Protein AF-A0A957S6D7-F1 (afdb_monomer)

pLDDT: mean 72.63, std 16.4, range [43.19, 92.94]

Mean predicted aligned error: 8.96 Å

Foldseek 3Di:
DDDDDDDDDDDPPPCRLVVQLVVQLVCVVVVDQDDDADQDDDPPCVSVVSCVVSVHDHDYPPDHGPPPD

Solvent-accessible surface area (backbone atoms only — not comparable to full-atom values): 4876 Å² total; per-residue (Å²): 140,89,81,88,87,84,88,87,86,77,64,91,88,68,50,62,67,63,50,52,55,54,50,44,47,59,38,41,78,70,71,44,92,71,81,65,85,75,81,70,87,70,94,75,55,61,69,58,57,55,29,59,78,61,77,43,77,68,68,84,76,85,85,67,45,91,78,79,113

Radius of gyration: 12.56 Å; Cα contacts (8 Å, |Δi|>4): 48; chains: 1; bounding box: 33×21×36 Å

Structure (mmCIF, N/CA/C/O backbone):
data_AF-A0A957S6D7-F1
#
_entry.id   AF-A0A957S6D7-F1
#
loop_
_atom_site.group_PDB
_atom_site.id
_atom_site.type_symbol
_atom_site.label_atom_id
_atom_site.label_alt_id
_atom_site.label_comp_id
_atom_site.label_asym_id
_atom_site.label_entity_id
_atom_site.label_seq_id
_atom_site.pdbx_PDB_ins_code
_atom_site.Cartn_x
_atom_site.Cartn_y
_atom_site.Cartn_z
_atom_site.occupancy
_atom_site.B_iso_or_equiv
_atom_site.auth_seq_id
_atom_site.auth_comp_id
_atom_site.auth_asym_id
_atom_site.auth_atom_id
_atom_site.pdbx_PDB_model_num
ATOM 1 N N . MET A 1 1 ? -24.575 1.575 1.918 1.00 63.66 1 MET A N 1
ATOM 2 C CA . MET A 1 1 ? -23.182 1.794 2.369 1.00 63.66 1 MET A CA 1
ATOM 3 C C . MET A 1 1 ? -22.441 2.538 1.271 1.00 63.66 1 MET A C 1
ATOM 5 O O . MET A 1 1 ? -22.539 2.106 0.132 1.00 63.66 1 MET A O 1
ATOM 9 N N . SER A 1 2 ? -21.755 3.641 1.578 1.00 85.19 2 SER A N 1
ATOM 10 C CA . SER A 1 2 ? -20.894 4.349 0.620 1.00 85.19 2 SER A CA 1
ATOM 11 C C . SER A 1 2 ? -19.431 3.965 0.847 1.00 85.19 2 SER A C 1
ATOM 13 O O . SER A 1 2 ? -18.982 3.849 1.987 1.00 85.19 2 SER A O 1
ATOM 15 N N . ILE A 1 3 ? -18.691 3.742 -0.239 1.00 89.00 3 ILE A N 1
ATOM 16 C CA . ILE A 1 3 ? -17.251 3.460 -0.211 1.00 89.00 3 ILE A CA 1
ATOM 17 C C . ILE A 1 3 ? -16.530 4.704 -0.724 1.00 89.00 3 ILE A C 1
ATOM 19 O O . ILE A 1 3 ? -16.923 5.274 -1.741 1.00 89.00 3 ILE A O 1
ATOM 23 N N . ARG A 1 4 ? -15.475 5.133 -0.025 1.00 91.94 4 ARG A N 1
ATOM 24 C CA . ARG A 1 4 ? -14.579 6.189 -0.512 1.00 91.94 4 ARG A CA 1
ATOM 25 C C . ARG A 1 4 ? -13.457 5.551 -1.321 1.00 91.94 4 ARG A C 1
ATOM 27 O O . ARG A 1 4 ? -12.657 4.808 -0.761 1.00 91.94 4 ARG A O 1
ATOM 34 N N . LEU A 1 5 ? -13.415 5.846 -2.617 1.00 91.50 5 LEU A N 1
ATOM 35 C CA . LEU A 1 5 ? -12.361 5.393 -3.518 1.00 91.50 5 LEU A CA 1
ATOM 36 C C . LEU A 1 5 ? -11.242 6.437 -3.576 1.00 91.50 5 LEU A C 1
ATOM 38 O O . LEU A 1 5 ? -11.503 7.618 -3.795 1.00 91.50 5 LEU A O 1
ATOM 42 N N . ILE A 1 6 ? -10.002 5.991 -3.392 1.00 90.62 6 ILE A N 1
ATOM 43 C CA . ILE A 1 6 ? -8.799 6.821 -3.483 1.00 90.62 6 ILE A CA 1
ATOM 44 C C . ILE A 1 6 ? -7.897 6.187 -4.536 1.00 90.62 6 ILE A C 1
ATOM 46 O O . ILE A 1 6 ? -7.492 5.037 -4.390 1.00 90.62 6 ILE A O 1
ATOM 50 N N . ILE A 1 7 ? -7.589 6.932 -5.596 1.00 90.50 7 ILE A N 1
ATOM 51 C CA . ILE A 1 7 ? -6.725 6.471 -6.686 1.00 90.50 7 ILE A CA 1
ATOM 52 C C . ILE A 1 7 ? -5.367 7.147 -6.536 1.00 90.50 7 ILE A C 1
ATOM 54 O O . ILE A 1 7 ? -5.286 8.365 -6.400 1.00 90.50 7 ILE A O 1
ATOM 58 N N . THR A 1 8 ? -4.298 6.353 -6.556 1.00 86.75 8 THR A N 1
ATOM 59 C CA . THR A 1 8 ? -2.917 6.839 -6.446 1.00 86.75 8 THR A CA 1
ATOM 60 C C . THR A 1 8 ? -2.132 6.427 -7.686 1.00 86.75 8 THR A C 1
ATOM 62 O O . THR A 1 8 ? -1.952 5.240 -7.944 1.00 86.75 8 THR A O 1
ATOM 65 N N . GLY A 1 9 ? -1.670 7.415 -8.453 1.00 87.00 9 GLY A N 1
ATOM 66 C CA . GLY A 1 9 ? -0.848 7.235 -9.652 1.00 87.00 9 GLY A CA 1
ATOM 67 C C . GLY A 1 9 ? 0.548 7.842 -9.496 1.00 87.00 9 GLY A C 1
ATOM 68 O O . GLY A 1 9 ? 0.835 8.522 -8.514 1.00 87.00 9 GLY A O 1
ATOM 69 N N . GLY A 1 10 ? 1.430 7.580 -10.461 1.00 85.81 10 GLY A N 1
ATOM 70 C CA . GLY A 1 10 ? 2.796 8.115 -10.484 1.00 85.81 10 GLY A CA 1
ATOM 71 C C . GLY A 1 10 ? 3.810 7.159 -11.114 1.00 85.81 10 GLY A C 1
ATOM 72 O O . GLY A 1 10 ? 3.552 5.958 -11.234 1.00 85.81 10 GLY A O 1
ATOM 73 N N . PHE A 1 11 ? 4.980 7.687 -11.477 1.00 85.69 11 PHE A N 1
ATOM 74 C CA . PHE A 1 11 ? 6.073 6.940 -12.113 1.00 85.69 11 PHE A CA 1
ATOM 75 C C . PHE A 1 11 ? 6.599 5.770 -11.255 1.00 85.69 11 PHE A C 1
ATOM 77 O O . PHE A 1 11 ? 6.322 5.674 -10.050 1.00 85.69 11 PHE A O 1
ATOM 84 N N . LEU A 1 12 ? 7.341 4.845 -11.877 1.00 82.75 12 LEU A N 1
ATOM 85 C CA . LEU A 1 12 ? 8.053 3.778 -11.163 1.00 82.75 12 LEU A CA 1
ATOM 86 C C . LEU A 1 12 ? 9.016 4.402 -10.139 1.00 82.75 12 LEU A C 1
ATOM 88 O O . LEU A 1 12 ? 9.666 5.400 -10.430 1.00 82.75 12 LEU A O 1
ATOM 92 N N . GLY A 1 13 ? 9.052 3.862 -8.920 1.00 81.88 13 GLY A N 1
ATOM 93 C CA . GLY A 1 13 ? 9.874 4.414 -7.836 1.00 81.88 13 GLY A CA 1
ATOM 94 C C . GLY A 1 13 ? 9.300 5.647 -7.120 1.00 81.88 13 GLY A C 1
ATOM 95 O O . GLY A 1 13 ? 9.887 6.089 -6.142 1.00 81.88 13 GLY A O 1
ATOM 96 N N . ALA A 1 14 ? 8.124 6.168 -7.500 1.00 89.50 14 ALA A N 1
ATOM 97 C CA . ALA A 1 14 ? 7.509 7.337 -6.843 1.00 89.50 14 ALA A CA 1
ATOM 98 C C . ALA A 1 14 ? 7.001 7.096 -5.396 1.00 89.50 14 AL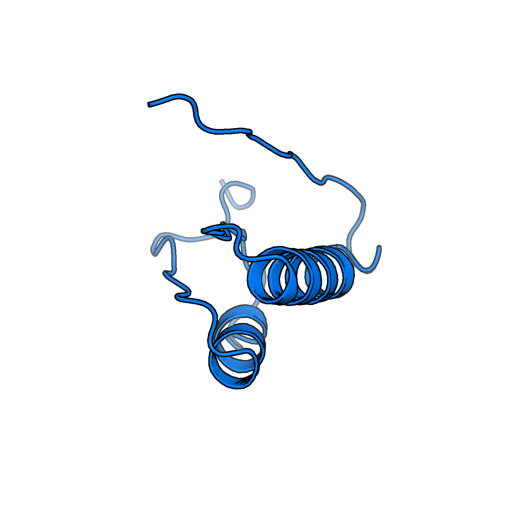A A C 1
ATOM 100 O O . ALA A 1 14 ? 6.331 7.954 -4.830 1.00 89.50 14 ALA A O 1
ATOM 101 N N . GLY A 1 15 ? 7.253 5.923 -4.803 1.00 87.81 15 GLY A N 1
ATOM 102 C CA . GLY A 1 15 ? 6.858 5.611 -3.421 1.00 87.81 15 GLY A CA 1
ATOM 103 C C . GLY A 1 15 ? 5.372 5.286 -3.209 1.00 87.81 15 GLY A C 1
ATOM 104 O O . GLY A 1 15 ? 4.894 5.324 -2.077 1.00 87.81 15 GLY A O 1
ATOM 105 N N . LYS A 1 16 ? 4.631 4.952 -4.277 1.00 88.94 16 LYS A N 1
ATOM 106 C CA . LYS A 1 16 ? 3.180 4.673 -4.229 1.00 88.94 16 LYS A CA 1
ATOM 107 C C . LYS A 1 16 ? 2.817 3.565 -3.233 1.00 88.94 16 LYS A C 1
ATOM 109 O O . LYS A 1 16 ? 1.935 3.775 -2.408 1.00 88.94 16 LYS A O 1
ATOM 114 N N . THR A 1 17 ? 3.514 2.428 -3.273 1.00 82.88 17 THR A N 1
ATOM 115 C CA . THR A 1 17 ? 3.302 1.306 -2.341 1.00 82.88 17 THR A CA 1
ATOM 116 C C . THR A 1 17 ? 3.468 1.754 -0.889 1.00 82.88 17 THR A C 1
ATOM 118 O O . THR A 1 17 ? 2.562 1.578 -0.076 1.00 82.88 17 THR A O 1
ATOM 121 N N . THR A 1 18 ? 4.587 2.412 -0.566 1.00 85.38 18 THR A N 1
ATOM 122 C CA . THR A 1 18 ? 4.874 2.914 0.786 1.00 85.38 18 THR A CA 1
ATOM 123 C C . THR A 1 18 ? 3.789 3.867 1.282 1.00 85.38 18 THR A C 1
ATOM 125 O O . THR A 1 18 ? 3.356 3.770 2.434 1.00 85.38 18 THR A O 1
ATOM 128 N N . LEU A 1 19 ? 3.318 4.768 0.413 1.00 90.31 19 LEU A N 1
ATOM 129 C CA . LEU A 1 19 ? 2.225 5.685 0.726 1.00 90.31 19 LEU A CA 1
ATOM 130 C C . LEU A 1 19 ? 0.930 4.927 1.039 1.00 90.31 19 LEU A C 1
ATOM 132 O O . LEU A 1 19 ? 0.320 5.184 2.077 1.00 90.31 19 LEU A O 1
ATOM 136 N N . LEU A 1 20 ? 0.522 4.003 0.166 1.00 88.25 20 LEU A N 1
ATOM 137 C CA . LEU A 1 20 ? -0.727 3.252 0.305 1.00 88.25 20 LEU A CA 1
ATOM 138 C C . LEU A 1 20 ? -0.749 2.416 1.591 1.00 88.25 20 LEU A C 1
ATOM 140 O O . LEU A 1 20 ? -1.721 2.491 2.342 1.00 88.25 20 LEU A O 1
ATOM 144 N N . LEU A 1 21 ? 0.336 1.700 1.896 1.00 85.56 21 LEU A N 1
ATOM 145 C CA . LEU A 1 21 ? 0.461 0.905 3.123 1.00 85.56 21 LEU A CA 1
ATOM 146 C C . LEU A 1 21 ? 0.419 1.780 4.383 1.00 85.56 21 LEU A C 1
ATOM 148 O O . LEU A 1 21 ? -0.331 1.500 5.321 1.00 85.56 21 LEU A O 1
ATOM 152 N N . THR A 1 22 ? 1.178 2.881 4.394 1.00 88.19 22 THR A N 1
ATOM 153 C CA . THR A 1 22 ? 1.216 3.808 5.538 1.00 88.19 22 THR A CA 1
ATOM 154 C C . THR A 1 22 ? -0.147 4.462 5.768 1.00 88.19 22 THR A C 1
ATOM 156 O O . THR A 1 22 ? -0.594 4.599 6.910 1.00 88.19 22 THR A O 1
ATOM 159 N N . ALA A 1 23 ? -0.827 4.866 4.692 1.00 90.12 23 ALA A N 1
ATOM 160 C CA . ALA A 1 23 ? -2.158 5.455 4.762 1.00 90.12 23 ALA A CA 1
ATOM 161 C C . ALA A 1 23 ? -3.189 4.443 5.270 1.00 90.12 23 ALA A C 1
ATOM 163 O O . ALA A 1 23 ? -3.964 4.773 6.166 1.00 90.12 23 ALA A O 1
ATOM 164 N N . ALA A 1 24 ? -3.173 3.216 4.746 1.00 87.38 24 ALA A N 1
ATOM 165 C CA . ALA A 1 24 ? -4.091 2.168 5.166 1.00 87.38 24 ALA A CA 1
ATOM 166 C C . ALA A 1 24 ? -3.939 1.835 6.652 1.00 87.38 24 ALA A C 1
ATOM 168 O O . ALA A 1 24 ? -4.944 1.821 7.361 1.00 87.38 24 ALA A O 1
ATOM 169 N N . ARG A 1 25 ? -2.703 1.696 7.150 1.00 85.94 25 ARG A N 1
ATOM 170 C CA . ARG A 1 25 ? -2.435 1.497 8.581 1.00 85.94 25 ARG A CA 1
ATOM 171 C C . ARG A 1 25 ? -3.002 2.633 9.434 1.00 85.94 25 ARG A C 1
ATOM 173 O O . ARG A 1 25 ? -3.766 2.387 10.360 1.00 85.94 25 ARG A O 1
ATOM 180 N N . ARG A 1 26 ? -2.700 3.889 9.090 1.00 90.19 26 ARG A N 1
ATOM 181 C CA . ARG A 1 26 ? -3.198 5.064 9.834 1.00 90.19 26 ARG A CA 1
ATOM 182 C C . ARG A 1 26 ? -4.720 5.190 9.805 1.00 90.19 26 ARG A C 1
ATOM 184 O O . ARG A 1 26 ? -5.317 5.723 10.736 1.00 90.19 26 ARG A O 1
ATOM 191 N N . LEU A 1 27 ? -5.358 4.772 8.715 1.00 91.00 27 LEU A N 1
ATOM 192 C CA . LEU A 1 27 ? -6.814 4.764 8.595 1.00 91.00 27 LEU A CA 1
ATOM 193 C C . LEU A 1 27 ? -7.430 3.630 9.425 1.00 91.00 27 LEU A C 1
ATOM 195 O O . LEU A 1 27 ? -8.430 3.868 10.102 1.00 91.00 27 LEU A O 1
ATOM 199 N N . ALA A 1 28 ? -6.8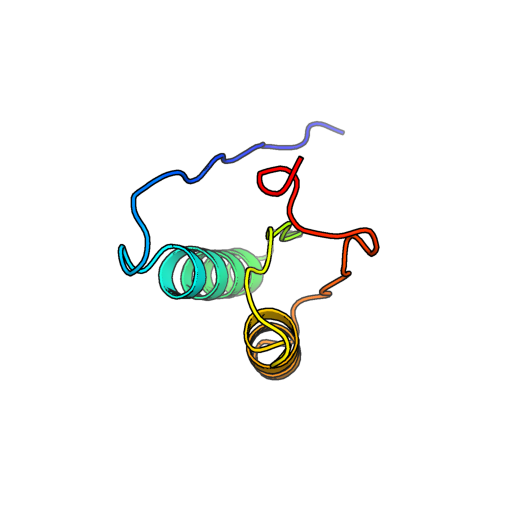13 2.450 9.439 1.00 87.69 28 ALA A N 1
ATOM 200 C CA . ALA A 1 28 ? -7.218 1.340 10.297 1.00 87.69 28 ALA A CA 1
ATOM 201 C C . ALA A 1 28 ? -7.098 1.700 11.789 1.00 87.69 28 ALA A C 1
ATOM 203 O O . ALA A 1 28 ? -8.055 1.511 12.534 1.00 87.69 28 ALA A O 1
ATOM 204 N N . GLU A 1 29 ? -5.997 2.339 12.206 1.00 89.25 29 GLU A N 1
ATOM 205 C CA . GLU A 1 29 ? -5.796 2.865 13.573 1.00 89.25 29 GLU A CA 1
ATOM 206 C C . GLU A 1 29 ? -6.878 3.886 13.984 1.00 89.25 29 GLU A C 1
ATOM 208 O O . GLU A 1 29 ? -7.180 4.049 15.163 1.00 89.25 29 GLU A O 1
ATOM 213 N N . ARG A 1 30 ? -7.510 4.558 13.013 1.00 92.94 30 ARG A N 1
ATOM 214 C CA . ARG A 1 30 ? -8.640 5.483 13.224 1.00 92.94 30 ARG A CA 1
ATOM 215 C C . ARG A 1 30 ? -10.012 4.797 13.170 1.00 92.94 30 ARG A C 1
ATOM 217 O O . ARG A 1 30 ? -11.028 5.488 13.152 1.00 92.94 30 ARG A O 1
ATOM 224 N N . GLY A 1 31 ? -10.057 3.467 13.104 1.00 91.81 31 GLY A N 1
ATOM 225 C CA . GLY A 1 31 ? -11.287 2.673 13.068 1.00 91.81 31 GLY A CA 1
ATOM 226 C C . GLY A 1 31 ? -11.940 2.549 11.687 1.00 91.81 31 GLY A C 1
ATOM 227 O O . GLY A 1 31 ? -13.076 2.084 11.592 1.00 91.81 31 GLY A O 1
ATOM 228 N N . TYR A 1 32 ? -11.267 2.952 10.602 1.00 90.44 32 TYR A N 1
ATOM 229 C CA . TYR A 1 32 ? -1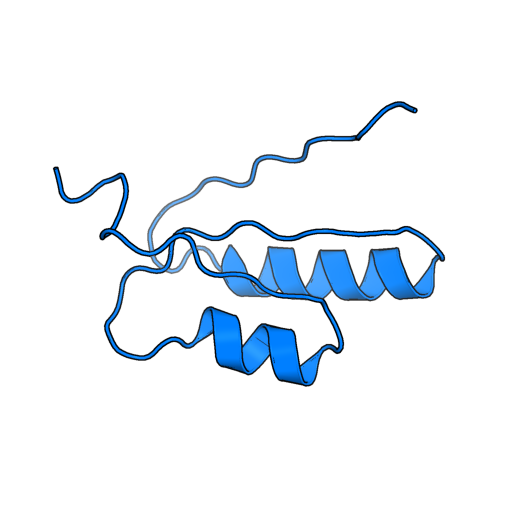1.799 2.750 9.253 1.00 90.44 32 TYR A CA 1
ATOM 230 C C . TYR A 1 32 ? -11.527 1.331 8.752 1.00 90.44 32 TYR A C 1
ATOM 232 O O . TYR A 1 32 ? -10.428 0.802 8.889 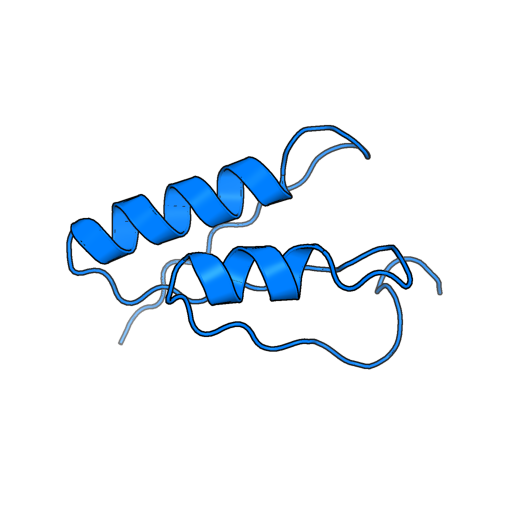1.00 90.44 32 TYR A O 1
ATOM 240 N N . ARG A 1 33 ? -12.515 0.741 8.072 1.00 87.81 33 ARG A N 1
ATOM 241 C CA . ARG A 1 33 ? -12.317 -0.477 7.278 1.00 87.81 33 ARG A CA 1
ATOM 242 C C . ARG A 1 33 ? -11.680 -0.097 5.944 1.00 87.81 33 ARG A C 1
ATOM 244 O O . ARG A 1 33 ? -12.303 0.616 5.157 1.00 87.81 33 ARG A O 1
ATOM 251 N N . VAL A 1 34 ? -10.459 -0.560 5.704 1.00 87.50 34 VAL A N 1
ATOM 252 C CA . VAL A 1 34 ? -9.669 -0.218 4.515 1.00 87.50 34 VAL A CA 1
ATOM 253 C C . VAL A 1 34 ? -9.399 -1.474 3.695 1.00 87.50 34 VAL A C 1
ATOM 255 O O . VAL A 1 34 ? -9.072 -2.515 4.254 1.00 87.50 34 VAL A O 1
ATOM 258 N N . GLY A 1 35 ? -9.529 -1.358 2.375 1.00 85.19 35 GLY A N 1
ATOM 259 C CA . GLY A 1 35 ? -9.030 -2.337 1.414 1.00 85.19 35 GLY A CA 1
ATOM 260 C C . GLY A 1 35 ? -8.000 -1.675 0.506 1.00 85.19 35 GLY A C 1
ATOM 261 O O . GLY A 1 35 ? -8.154 -0.503 0.154 1.00 85.19 35 GLY A O 1
ATOM 262 N N . LEU A 1 36 ? -6.952 -2.412 0.150 1.00 81.88 36 LEU A N 1
ATOM 263 C CA . LEU A 1 36 ? -5.926 -1.973 -0.788 1.00 81.88 36 LEU A CA 1
ATOM 264 C C . LEU A 1 36 ? -5.987 -2.829 -2.049 1.00 81.88 36 LEU A C 1
ATOM 266 O O . LEU A 1 36 ? -6.144 -4.043 -1.974 1.00 81.88 36 LEU A O 1
ATOM 270 N N . ILE A 1 37 ? -5.847 -2.175 -3.198 1.00 78.62 37 ILE A N 1
ATOM 271 C CA . ILE A 1 37 ? -5.694 -2.822 -4.499 1.00 78.62 37 ILE A CA 1
ATOM 272 C C . ILE A 1 37 ? -4.420 -2.243 -5.100 1.00 78.62 37 ILE A C 1
ATOM 274 O O . ILE A 1 37 ? -4.348 -1.035 -5.342 1.00 78.62 37 ILE A O 1
ATOM 278 N N . THR A 1 38 ? -3.414 -3.085 -5.310 1.00 74.62 38 THR A N 1
ATOM 279 C CA . THR A 1 38 ? -2.171 -2.710 -5.987 1.00 74.62 38 THR A CA 1
ATOM 280 C C . THR A 1 38 ? -2.007 -3.539 -7.256 1.00 74.62 38 THR A C 1
ATOM 282 O O . THR A 1 38 ? -2.597 -4.605 -7.415 1.00 74.62 38 THR A O 1
ATOM 285 N N . ASN A 1 39 ? -1.262 -2.989 -8.207 1.00 68.00 39 ASN A N 1
ATOM 286 C CA . ASN A 1 39 ? -0.884 -3.657 -9.442 1.00 68.00 39 ASN A CA 1
ATOM 287 C C . ASN A 1 39 ? 0.624 -3.880 -9.336 1.00 68.00 39 ASN A C 1
ATOM 289 O O . ASN A 1 39 ? 1.391 -2.966 -9.652 1.00 68.00 39 ASN A O 1
ATOM 293 N N . ASP A 1 40 ? 1.013 -5.025 -8.774 1.00 64.75 40 ASP A N 1
ATOM 294 C CA . ASP A 1 40 ? 2.420 -5.371 -8.578 1.00 64.75 40 ASP A CA 1
ATOM 295 C C . ASP A 1 40 ? 3.088 -5.575 -9.949 1.00 64.75 40 ASP A C 1
ATOM 297 O O . ASP A 1 40 ? 2.533 -6.203 -10.856 1.00 64.75 40 ASP A O 1
ATOM 301 N N . GLN A 1 41 ? 4.268 -4.986 -10.122 1.00 50.91 41 GLN A N 1
ATOM 302 C CA . GLN A 1 41 ? 5.133 -5.228 -11.270 1.00 50.91 41 GLN A CA 1
ATOM 303 C C . GLN A 1 41 ? 6.419 -5.855 -10.749 1.00 50.91 41 GLN A C 1
ATOM 305 O O . GLN A 1 41 ? 7.351 -5.150 -10.368 1.00 50.91 41 GLN A O 1
ATOM 310 N N . GLY A 1 42 ? 6.467 -7.184 -10.753 1.00 51.25 42 GLY A N 1
ATOM 311 C CA . GLY A 1 42 ? 7.630 -7.948 -10.317 1.00 51.25 42 GLY A CA 1
ATOM 312 C C . GLY A 1 42 ? 7.240 -9.345 -9.850 1.00 51.25 42 GLY A C 1
ATOM 313 O O . GLY A 1 42 ? 6.108 -9.577 -9.443 1.00 51.25 42 GLY A O 1
ATOM 314 N N . ALA A 1 43 ? 8.179 -10.287 -9.934 1.00 45.03 43 ALA A N 1
ATOM 315 C CA . ALA A 1 43 ? 7.980 -11.677 -9.517 1.00 45.03 43 ALA A CA 1
ATOM 316 C C . ALA A 1 43 ? 8.032 -11.871 -7.986 1.00 45.03 43 ALA A C 1
ATOM 318 O O . ALA A 1 43 ? 7.690 -12.943 -7.494 1.00 45.03 43 ALA A O 1
ATOM 319 N N . ASP A 1 44 ? 8.455 -10.845 -7.242 1.00 48.22 44 ASP A N 1
ATOM 320 C CA . ASP A 1 44 ? 8.863 -10.975 -5.840 1.00 48.22 44 ASP A CA 1
ATOM 321 C C . ASP A 1 44 ? 7.759 -10.665 -4.814 1.00 48.22 44 ASP A C 1
ATOM 323 O O . ASP A 1 44 ? 8.031 -10.693 -3.615 1.00 48.22 44 ASP A O 1
ATOM 327 N N . LEU A 1 45 ? 6.517 -10.398 -5.248 1.00 54.38 45 LEU A N 1
ATOM 328 C CA . LEU A 1 45 ? 5.333 -10.280 -4.372 1.00 54.38 45 LEU A CA 1
ATOM 329 C C . LEU A 1 45 ? 5.554 -9.349 -3.156 1.00 54.38 45 LEU A C 1
ATOM 331 O O . LEU A 1 45 ? 5.080 -9.610 -2.042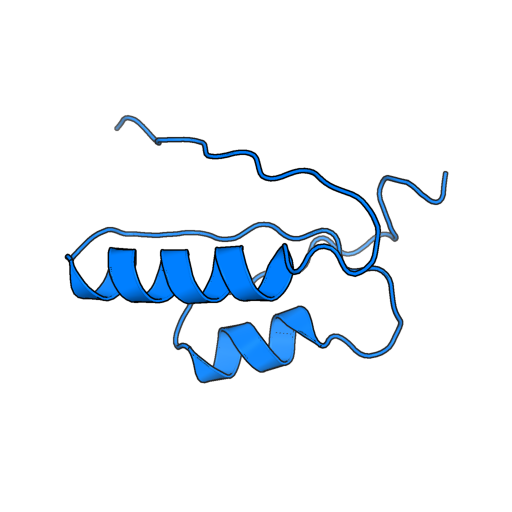 1.00 54.38 45 LEU A O 1
ATOM 335 N N . VAL A 1 46 ? 6.311 -8.265 -3.352 1.00 54.16 46 VAL A N 1
ATOM 336 C CA . VAL A 1 46 ? 6.795 -7.392 -2.269 1.00 54.16 46 VAL A CA 1
ATOM 337 C C . VAL A 1 46 ? 5.626 -6.685 -1.579 1.00 54.16 46 VAL A C 1
ATOM 339 O O . VAL A 1 46 ? 5.620 -6.529 -0.356 1.00 54.16 46 VAL A O 1
ATOM 342 N N . ASP A 1 47 ? 4.592 -6.325 -2.340 1.00 55.12 47 ASP A N 1
ATOM 343 C CA . ASP A 1 47 ? 3.396 -5.656 -1.823 1.00 55.12 47 ASP A CA 1
ATOM 344 C C . ASP A 1 47 ? 2.578 -6.576 -0.893 1.00 55.12 47 ASP A C 1
ATOM 346 O O . ASP A 1 47 ? 2.071 -6.136 0.145 1.00 55.12 47 ASP A O 1
ATOM 350 N N . THR A 1 48 ? 2.507 -7.872 -1.215 1.00 55.09 48 THR A N 1
ATOM 351 C CA . THR A 1 48 ? 1.807 -8.892 -0.418 1.00 55.09 48 THR A CA 1
ATOM 352 C C . THR A 1 48 ? 2.520 -9.151 0.909 1.00 55.09 48 THR A C 1
ATOM 354 O O . THR A 1 48 ? 1.880 -9.214 1.965 1.00 55.09 48 THR A O 1
ATOM 357 N N . ALA A 1 49 ? 3.853 -9.233 0.888 1.00 56.38 49 ALA A N 1
ATOM 358 C CA . ALA A 1 49 ? 4.661 -9.398 2.095 1.00 56.38 49 ALA A CA 1
ATOM 359 C C . ALA A 1 49 ? 4.536 -8.188 3.041 1.00 56.38 49 ALA A C 1
ATOM 361 O O . ALA A 1 49 ? 4.363 -8.351 4.252 1.00 56.38 49 ALA A O 1
ATOM 362 N N . LEU A 1 50 ? 4.552 -6.970 2.491 1.00 56.62 50 LE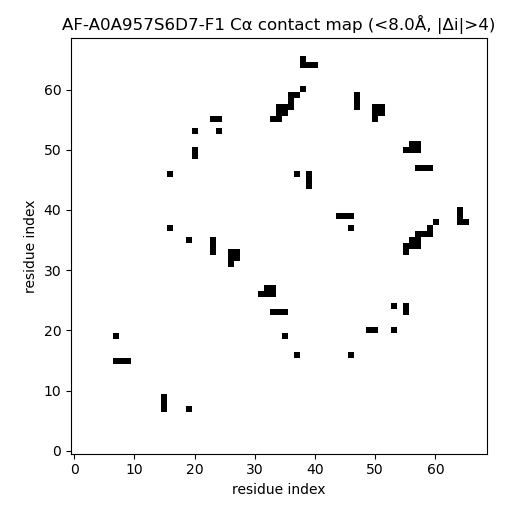U A N 1
ATOM 363 C CA . LEU A 1 50 ? 4.439 -5.741 3.277 1.00 56.62 50 LEU A CA 1
ATOM 364 C C . LEU A 1 50 ? 3.036 -5.525 3.862 1.00 56.62 50 LEU A C 1
ATOM 366 O O . LEU A 1 50 ? 2.910 -5.033 4.983 1.00 56.62 50 LEU A O 1
ATOM 370 N N . GLY A 1 51 ? 1.981 -5.908 3.140 1.00 56.34 51 GLY A N 1
ATOM 371 C CA . GLY A 1 51 ? 0.614 -5.834 3.655 1.00 56.34 51 GLY A CA 1
ATOM 372 C C . GLY A 1 51 ? 0.314 -6.858 4.751 1.00 56.34 51 GLY A C 1
ATOM 373 O O . GLY A 1 51 ? -0.340 -6.518 5.737 1.00 56.34 51 GLY A O 1
ATOM 374 N N . THR A 1 52 ? 0.872 -8.069 4.642 1.00 58.34 52 THR A N 1
ATOM 375 C CA . THR A 1 52 ? 0.760 -9.104 5.686 1.00 58.34 52 THR A CA 1
ATOM 376 C C . THR A 1 52 ? 1.394 -8.639 7.002 1.00 58.34 52 THR A C 1
ATOM 378 O O . THR A 1 52 ? 0.815 -8.828 8.069 1.00 58.34 52 THR A O 1
ATOM 381 N N . GLY A 1 53 ? 2.538 -7.946 6.937 1.00 57.00 53 GLY A N 1
ATOM 382 C CA . GLY A 1 53 ? 3.191 -7.351 8.112 1.00 57.00 53 GLY A CA 1
ATOM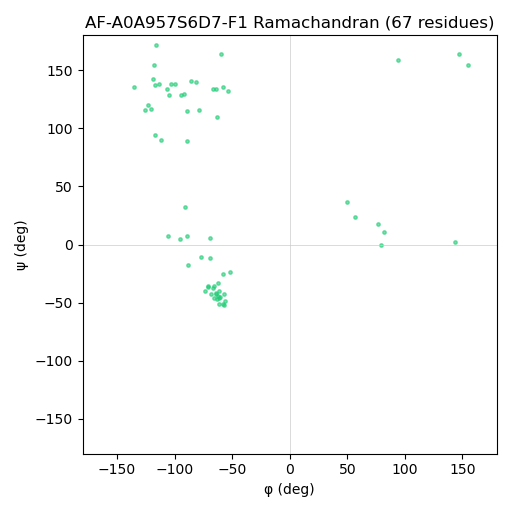 383 C 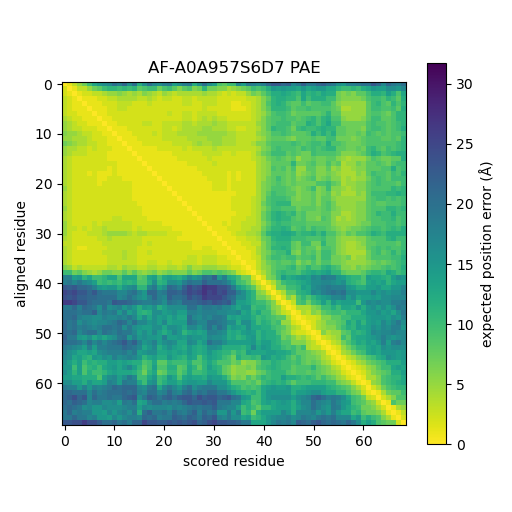C . GLY A 1 53 ? 2.447 -6.161 8.736 1.00 57.00 53 GLY A C 1
ATOM 384 O O . GLY A 1 53 ? 2.794 -5.735 9.835 1.00 57.00 53 GLY A O 1
ATOM 385 N N . ALA A 1 54 ? 1.435 -5.620 8.055 1.00 58.16 54 ALA A N 1
ATOM 386 C CA . ALA A 1 54 ? 0.630 -4.492 8.519 1.00 58.16 54 ALA A CA 1
ATOM 387 C C . ALA A 1 54 ? -0.780 -4.897 8.995 1.00 58.16 54 ALA A C 1
ATOM 389 O O . ALA A 1 54 ? -1.586 -4.009 9.262 1.00 58.16 54 ALA A O 1
ATOM 390 N N . GLU A 1 55 ? -1.083 -6.202 9.078 1.00 62.34 55 GLU A N 1
ATOM 391 C CA . GLU A 1 55 ? -2.408 -6.752 9.433 1.00 62.34 55 GLU A CA 1
ATOM 392 C C . GLU A 1 55 ? -3.550 -6.263 8.519 1.00 62.34 55 GLU A C 1
ATOM 394 O O . GLU A 1 55 ? -4.726 -6.260 8.890 1.00 62.34 55 GLU A O 1
ATOM 399 N N . ILE A 1 56 ? -3.218 -5.848 7.294 1.00 64.56 56 ILE A N 1
ATOM 400 C CA . ILE A 1 56 ? -4.197 -5.397 6.306 1.00 64.56 56 ILE A CA 1
ATOM 401 C C . ILE A 1 56 ? -4.556 -6.598 5.423 1.00 64.56 56 ILE A C 1
ATOM 403 O O . ILE A 1 56 ? -3.649 -7.236 4.888 1.00 64.56 56 ILE A O 1
ATOM 407 N N . PRO A 1 57 ? -5.850 -6.915 5.220 1.00 59.44 57 PRO A N 1
ATOM 408 C CA . PRO A 1 57 ? -6.242 -7.956 4.281 1.00 59.44 57 PRO A CA 1
ATOM 409 C C . PRO A 1 57 ? -5.813 -7.550 2.868 1.00 59.44 57 PRO A C 1
ATOM 411 O O . PRO A 1 57 ? -6.361 -6.615 2.281 1.00 59.44 57 PRO A O 1
ATOM 414 N N . VAL A 1 58 ? -4.812 -8.254 2.343 1.00 60.00 58 VAL A N 1
ATOM 415 C CA . VAL A 1 58 ? -4.310 -8.094 0.978 1.00 60.00 58 VAL A CA 1
ATOM 416 C C . VAL A 1 58 ? -4.826 -9.238 0.120 1.00 60.00 58 VAL A C 1
ATOM 418 O O . VAL A 1 58 ? -4.878 -10.391 0.542 1.00 60.00 58 VAL A O 1
ATOM 421 N N . THR A 1 59 ? -5.249 -8.915 -1.095 1.00 57.00 59 THR A N 1
ATOM 422 C CA . THR A 1 59 ? -5.623 -9.895 -2.113 1.00 57.00 59 THR A CA 1
ATOM 423 C C . THR A 1 59 ? -5.005 -9.470 -3.431 1.00 57.00 59 THR A C 1
ATOM 425 O O . THR A 1 59 ? -5.039 -8.294 -3.790 1.00 57.00 59 THR A O 1
ATOM 428 N N . GLU A 1 60 ? -4.426 -10.438 -4.128 1.00 58.41 60 GLU A N 1
ATOM 429 C CA . GLU A 1 60 ? -3.779 -10.247 -5.417 1.00 58.41 60 GLU A CA 1
ATOM 430 C C . GLU A 1 60 ? -4.803 -10.329 -6.555 1.00 58.41 60 GLU A C 1
ATOM 432 O O . GLU A 1 60 ? -5.702 -11.175 -6.549 1.00 58.41 60 GLU A O 1
ATOM 437 N N . VAL A 1 61 ? -4.643 -9.474 -7.564 1.00 57.91 61 VAL A N 1
ATOM 438 C CA . VAL A 1 61 ? -5.308 -9.653 -8.856 1.00 57.91 61 VAL A CA 1
ATOM 439 C C . VAL A 1 61 ? -4.386 -10.499 -9.737 1.00 57.91 61 VAL A C 1
ATOM 441 O O . VAL A 1 61 ? -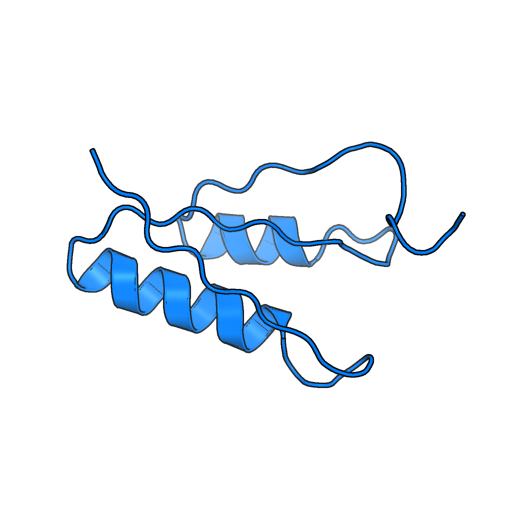3.532 -9.967 -10.441 1.00 57.91 61 VAL A O 1
ATOM 444 N N . ALA A 1 62 ? -4.537 -11.823 -9.671 1.00 47.44 62 ALA A N 1
ATOM 445 C CA . ALA A 1 62 ? -3.777 -12.747 -10.511 1.00 47.44 62 ALA A CA 1
ATOM 446 C C . ALA A 1 62 ? -4.130 -12.544 -12.000 1.00 47.44 62 ALA A C 1
ATOM 448 O O . ALA A 1 62 ? -5.308 -12.459 -12.355 1.00 47.44 62 ALA A O 1
ATOM 449 N N . GLY A 1 63 ? -3.121 -12.485 -12.880 1.00 51.62 63 GLY A N 1
ATOM 450 C CA . GLY A 1 63 ? -3.330 -12.365 -14.335 1.00 51.62 63 GLY A CA 1
ATOM 451 C C . GLY A 1 63 ? -2.335 -11.491 -15.111 1.00 51.62 63 GLY A C 1
ATOM 452 O O . GLY A 1 63 ? -2.483 -11.360 -16.325 1.00 51.62 63 GLY A O 1
ATOM 453 N N . GLY A 1 64 ? -1.323 -10.927 -14.445 1.00 54.22 64 GLY A N 1
ATOM 454 C CA . GLY A 1 64 ? -0.310 -10.053 -15.050 1.00 54.22 64 GLY A CA 1
ATOM 455 C C . GLY A 1 64 ? -0.652 -8.564 -14.931 1.00 54.22 64 GLY A C 1
ATOM 456 O O . GLY A 1 64 ? -1.812 -8.200 -14.736 1.00 54.22 64 GLY A O 1
ATOM 457 N N . CYS A 1 65 ? 0.363 -7.693 -15.033 1.00 56.06 65 CYS A N 1
ATOM 458 C CA . CYS A 1 65 ? 0.167 -6.243 -14.933 1.00 56.06 65 CYS A CA 1
ATOM 459 C C . CYS A 1 65 ? -0.908 -5.793 -15.926 1.00 56.06 65 CYS A C 1
ATOM 461 O O . CYS A 1 65 ? -0.789 -6.079 -17.119 1.00 56.06 65 CYS A O 1
ATOM 463 N N . PHE A 1 66 ? -1.885 -4.990 -15.486 1.00 56.06 66 PHE A N 1
ATOM 464 C CA . PHE A 1 66 ? -2.850 -4.338 -16.394 1.00 56.06 66 PHE A CA 1
ATOM 465 C C . PHE A 1 66 ? -2.166 -3.569 -17.539 1.00 56.06 66 PHE A C 1
ATOM 467 O O . PHE A 1 66 ? -2.770 -3.328 -18.580 1.00 56.06 66 PHE A O 1
ATOM 474 N N . CYS A 1 67 ? -0.912 -3.180 -17.312 1.00 53.78 67 CYS A N 1
ATOM 475 C CA . CYS A 1 67 ? -0.051 -2.441 -18.215 1.00 53.78 67 CYS A CA 1
ATOM 476 C C . CYS A 1 67 ? 0.772 -3.300 -19.188 1.00 53.78 67 CYS A C 1
ATOM 478 O O . CYS A 1 67 ? 1.297 -2.754 -20.150 1.00 53.78 67 CYS A O 1
ATOM 480 N N . CYS A 1 68 ? 0.935 -4.604 -18.935 1.00 48.28 68 CYS A N 1
ATOM 481 C CA . CYS A 1 68 ? 1.771 -5.502 -19.745 1.00 48.28 68 CYS A CA 1
ATOM 482 C C . CYS A 1 68 ? 0.967 -6.175 -20.865 1.00 48.28 68 CYS A C 1
ATOM 484 O O . CYS A 1 68 ? 1.240 -7.322 -21.222 1.00 48.28 68 CYS A O 1
ATOM 486 N N . ARG A 1 69 ? -0.039 -5.472 -21.387 1.00 43.19 69 ARG A N 1
ATOM 487 C CA . ARG A 1 69 ? -0.840 -5.913 -22.522 1.00 43.19 69 ARG A CA 1
ATOM 488 C C . ARG A 1 69 ? -0.514 -5.070 -23.745 1.00 43.19 69 ARG A C 1
ATOM 490 O O . ARG A 1 69 ? -0.394 -3.837 -23.576 1.00 43.19 69 ARG A O 1
#

Secondary structure (DSSP, 8-state):
-----------TTSSHHHHHHHHHHHHHHTT----------STT-HHHHHHHTTT-------SS-TT--

Sequence (69 aa):
MSIRLIITGGFLGAGKTTLLLTAARRLAERGYRVGLITNDQGADLVDTALGTGAEIPVTEVAGGCFCCR